Protein AF-A0A7C7PW74-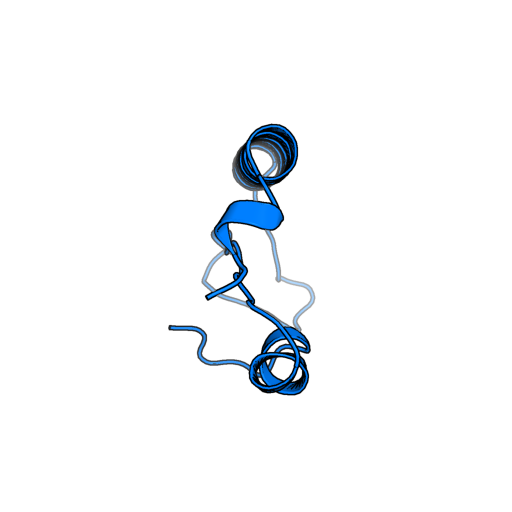F1 (afdb_monomer_lite)

Radius of gyration: 14.43 Å; chains: 1; bounding box: 31×22×36 Å

Sequence (62 aa):
PSGAGHDAMALASLCPIAMIFLRCGGGISHNPLESITGEDAEVGARVFLDFLEHLTPASLTR

Secondary structure (DSSP, 8-state):
--SS--HHHHHTTTS---------GGG--SSTT----HHHHHHHHHHHHHHHHH--GGGT--

Structure (mmCIF, N/CA/C/O backbone):
data_AF-A0A7C7PW74-F1
#
_entry.id   AF-A0A7C7PW74-F1
#
loop_
_atom_site.group_PDB
_atom_site.id
_atom_site.type_symbol
_atom_site.label_atom_id
_atom_site.label_alt_id
_atom_site.label_comp_id
_atom_site.label_asym_id
_atom_site.label_entity_id
_atom_site.label_seq_id
_atom_site.pdbx_PDB_ins_code
_atom_site.Cartn_x
_atom_site.Cartn_y
_atom_site.Cartn_z
_atom_site.occupancy
_atom_site.B_iso_or_equiv
_atom_site.auth_seq_id
_atom_site.auth_comp_id
_atom_site.auth_asym_id
_atom_site.auth_atom_id
_atom_site.pdbx_PDB_model_num
ATOM 1 N N . PRO A 1 1 ? -10.237 1.408 -6.161 1.00 81.81 1 PRO A N 1
ATOM 2 C CA . PRO A 1 1 ? -10.376 0.125 -5.427 1.00 81.81 1 PRO A CA 1
ATOM 3 C C . PRO A 1 1 ? -9.292 -0.863 -5.870 1.00 81.81 1 PRO A C 1
ATOM 5 O O . PRO A 1 1 ? -8.900 -0.813 -7.034 1.00 81.81 1 PRO A O 1
ATOM 8 N N . SER A 1 2 ? -8.798 -1.722 -4.970 1.00 91.31 2 SER A N 1
ATOM 9 C CA . SER A 1 2 ? -7.875 -2.787 -5.385 1.00 91.31 2 SER A CA 1
ATOM 10 C C . SER A 1 2 ? -8.598 -3.810 -6.263 1.00 91.31 2 SER A C 1
ATOM 12 O O . SER A 1 2 ? -9.737 -4.169 -5.971 1.00 91.31 2 SER A O 1
ATOM 14 N N . GLY A 1 3 ? -7.936 -4.252 -7.335 1.00 93.31 3 GLY A N 1
ATOM 15 C CA . GLY A 1 3 ? -8.396 -5.354 -8.185 1.00 93.31 3 GLY A CA 1
ATOM 16 C C . GLY A 1 3 ? -7.878 -6.730 -7.749 1.00 93.31 3 GLY A C 1
ATOM 17 O O . GLY A 1 3 ? -8.303 -7.731 -8.318 1.00 93.31 3 GLY A O 1
ATOM 18 N N . ALA A 1 4 ? -6.975 -6.786 -6.765 1.00 96.06 4 ALA A N 1
ATOM 19 C CA . ALA A 1 4 ? -6.367 -8.012 -6.254 1.00 96.06 4 ALA A CA 1
ATOM 20 C C . ALA A 1 4 ? -6.789 -8.289 -4.804 1.00 96.06 4 ALA A C 1
ATOM 22 O O . ALA A 1 4 ? -7.168 -7.381 -4.061 1.00 96.06 4 ALA A O 1
ATOM 23 N N . GLY A 1 5 ? -6.711 -9.561 -4.406 1.00 96.12 5 GLY A N 1
ATOM 24 C CA . GLY A 1 5 ? -6.877 -9.966 -3.013 1.00 96.12 5 GLY A CA 1
ATOM 25 C C . GLY A 1 5 ? -5.695 -9.509 -2.157 1.00 96.12 5 GLY A C 1
ATOM 26 O O . GLY A 1 5 ? -4.547 -9.673 -2.559 1.00 96.12 5 GLY A O 1
ATOM 27 N N . HIS A 1 6 ? -5.980 -8.975 -0.969 1.00 97.50 6 HIS A N 1
ATOM 28 C CA . HIS A 1 6 ? -4.981 -8.638 0.051 1.00 97.50 6 HIS A CA 1
ATOM 29 C C . HIS A 1 6 ? -5.445 -9.148 1.413 1.00 97.50 6 HIS A C 1
ATOM 31 O O . HIS A 1 6 ? -6.650 -9.190 1.668 1.00 97.50 6 HIS A O 1
ATOM 37 N N . ASP A 1 7 ? -4.514 -9.439 2.323 1.00 97.44 7 ASP A N 1
ATOM 38 C CA . ASP A 1 7 ? -4.845 -9.896 3.683 1.00 97.44 7 ASP A CA 1
ATOM 39 C C . ASP A 1 7 ? -5.755 -8.908 4.428 1.00 97.44 7 ASP A C 1
ATOM 41 O O . ASP A 1 7 ? -6.644 -9.309 5.179 1.00 97.44 7 ASP A O 1
ATOM 45 N N . ALA A 1 8 ? -5.616 -7.609 4.141 1.00 96.19 8 ALA A N 1
ATOM 46 C CA . ALA A 1 8 ? -6.491 -6.561 4.662 1.00 96.19 8 ALA A CA 1
ATOM 47 C C . ALA A 1 8 ? -7.983 -6.843 4.392 1.00 96.19 8 ALA A C 1
ATOM 49 O O . ALA A 1 8 ? -8.830 -6.523 5.220 1.00 96.19 8 ALA A O 1
ATOM 50 N N . MET A 1 9 ? -8.319 -7.484 3.268 1.00 95.19 9 MET A N 1
ATOM 51 C CA . MET A 1 9 ? -9.700 -7.854 2.945 1.00 95.19 9 MET A CA 1
ATOM 52 C C . MET A 1 9 ? -10.231 -8.955 3.867 1.00 95.19 9 MET A C 1
ATOM 54 O O . MET A 1 9 ? -11.395 -8.904 4.257 1.00 95.19 9 MET A O 1
ATOM 58 N N . ALA A 1 10 ? -9.392 -9.922 4.250 1.00 96.19 10 ALA A N 1
ATOM 59 C CA . ALA A 1 10 ? -9.767 -10.961 5.209 1.00 96.19 10 ALA A CA 1
ATOM 60 C C . ALA A 1 10 ? -9.971 -10.380 6.620 1.00 96.19 10 ALA A C 1
ATOM 62 O O . ALA A 1 10 ? -10.848 -10.822 7.361 1.00 96.19 10 ALA A O 1
ATOM 63 N N . LEU A 1 11 ? -9.199 -9.347 6.968 1.00 96.31 11 LEU A N 1
ATOM 64 C CA . LEU A 1 11 ? -9.283 -8.649 8.253 1.00 96.31 11 LEU A CA 1
ATOM 65 C C . LEU A 1 11 ? -10.389 -7.586 8.316 1.00 96.31 11 LEU A C 1
ATOM 67 O O . LEU A 1 11 ? -10.725 -7.134 9.408 1.00 96.31 11 LEU A O 1
ATOM 71 N N . ALA A 1 12 ? -10.996 -7.214 7.185 1.00 94.12 12 ALA A N 1
ATOM 72 C CA . ALA A 1 12 ? -11.918 -6.078 7.094 1.00 94.12 12 ALA A CA 1
ATOM 73 C C . ALA A 1 12 ? -13.171 -6.187 7.982 1.00 94.12 12 ALA A C 1
ATOM 75 O O . ALA A 1 12 ? -13.806 -5.176 8.272 1.00 94.12 12 ALA A O 1
ATOM 76 N N . SER A 1 13 ? -13.539 -7.398 8.411 1.00 94.12 13 SER A N 1
ATOM 77 C CA . SER A 1 13 ? -14.652 -7.623 9.346 1.00 94.12 13 SER A CA 1
ATOM 78 C C . SER A 1 13 ? -14.260 -7.518 10.825 1.00 94.12 13 SER A C 1
ATOM 80 O O . SER A 1 13 ? -15.137 -7.404 11.678 1.00 94.12 13 SER A O 1
ATOM 82 N N . LEU A 1 14 ? -12.963 -7.568 11.135 1.00 94.12 14 LEU A N 1
ATOM 83 C CA . LEU A 1 14 ? -12.436 -7.633 12.500 1.00 94.12 14 LEU A CA 1
ATOM 84 C C . LEU A 1 14 ? -11.958 -6.272 13.004 1.00 94.12 14 LEU A C 1
ATOM 86 O O . LEU A 1 14 ? -12.026 -5.997 14.200 1.00 94.12 14 LEU A O 1
ATOM 90 N N . CYS A 1 15 ? -11.456 -5.426 12.108 1.00 92.25 15 CYS A N 1
ATOM 91 C CA . CYS A 1 15 ? -10.940 -4.110 12.452 1.00 92.25 15 CYS A CA 1
ATOM 92 C C . CYS A 1 15 ? -11.024 -3.138 11.262 1.00 92.25 15 CYS A C 1
ATOM 94 O O . CYS A 1 15 ? -11.176 -3.566 10.115 1.00 92.25 15 CYS A O 1
ATOM 96 N N . PRO A 1 16 ? -10.910 -1.820 11.511 1.00 92.56 16 PRO A N 1
ATOM 97 C CA . PRO A 1 16 ? -10.728 -0.840 10.448 1.00 92.56 16 PRO A CA 1
ATOM 98 C C . PRO A 1 16 ? -9.444 -1.122 9.665 1.00 92.56 16 PRO A C 1
ATOM 100 O O . PRO A 1 16 ? -8.377 -1.299 10.250 1.00 92.56 16 PRO A O 1
ATOM 103 N N . ILE A 1 17 ? -9.554 -1.135 8.338 1.00 93.44 17 ILE A N 1
ATOM 104 C CA . ILE A 1 17 ? -8.435 -1.385 7.427 1.00 93.44 17 ILE A CA 1
ATOM 105 C C . ILE A 1 17 ? -8.284 -0.248 6.419 1.00 93.44 17 ILE A C 1
ATOM 107 O O . ILE A 1 17 ? -9.264 0.332 5.950 1.00 93.44 17 ILE A O 1
ATOM 111 N N . ALA A 1 18 ? -7.039 0.031 6.053 1.00 93.56 18 ALA A N 1
ATOM 112 C CA . ALA A 1 18 ? -6.668 0.914 4.958 1.00 93.56 18 ALA A CA 1
ATOM 113 C C . ALA A 1 18 ? -5.440 0.332 4.248 1.00 93.56 18 ALA A C 1
ATOM 115 O O . ALA A 1 18 ? -4.684 -0.443 4.832 1.00 93.56 18 ALA A O 1
ATOM 116 N N . MET A 1 19 ? -5.245 0.693 2.981 1.00 96.31 19 MET A N 1
ATOM 117 C CA . MET A 1 19 ? -4.076 0.297 2.196 1.00 96.31 19 MET A CA 1
ATOM 118 C C . MET A 1 19 ? -3.519 1.516 1.467 1.00 96.31 19 MET A C 1
ATOM 120 O O . MET A 1 19 ? -4.286 2.347 0.981 1.00 96.31 19 MET A O 1
ATOM 124 N N . ILE A 1 20 ? -2.194 1.589 1.355 1.00 96.56 20 ILE A N 1
ATOM 125 C CA . ILE A 1 20 ? -1.479 2.592 0.558 1.00 96.56 20 ILE A CA 1
ATOM 126 C C . ILE A 1 20 ? -0.924 1.884 -0.672 1.00 96.56 20 ILE A C 1
ATOM 128 O O . ILE A 1 20 ? -0.254 0.861 -0.548 1.00 96.56 20 ILE A O 1
ATOM 132 N N . PHE A 1 21 ? -1.226 2.406 -1.859 1.00 96.81 21 PHE A N 1
ATOM 133 C CA . PHE A 1 21 ? -0.755 1.854 -3.129 1.00 96.81 21 PHE A CA 1
ATOM 134 C C . PHE A 1 21 ? 0.297 2.769 -3.742 1.00 96.81 21 PHE A C 1
ATOM 136 O O . PHE A 1 21 ? 0.149 3.991 -3.722 1.00 96.81 21 PHE A O 1
ATOM 143 N N . LEU A 1 22 ? 1.327 2.162 -4.327 1.00 96.81 22 LEU A N 1
ATOM 144 C CA . LEU A 1 22 ? 2.364 2.857 -5.082 1.00 96.81 22 LEU A CA 1
ATOM 145 C C . LEU A 1 22 ? 2.185 2.622 -6.578 1.00 96.81 22 LEU A C 1
ATOM 147 O O . LEU A 1 22 ? 1.512 1.683 -7.011 1.00 96.81 22 LEU A O 1
ATOM 151 N N . ARG A 1 23 ? 2.811 3.486 -7.376 1.00 97.00 23 ARG A N 1
ATOM 152 C CA . ARG A 1 23 ? 2.923 3.272 -8.818 1.00 97.00 23 ARG A CA 1
ATOM 153 C C . ARG A 1 23 ? 3.854 2.087 -9.068 1.00 97.00 23 ARG A C 1
ATOM 155 O O . ARG A 1 23 ? 4.885 1.957 -8.418 1.00 97.00 23 ARG A O 1
ATOM 162 N N . CYS A 1 24 ? 3.497 1.254 -10.038 1.00 97.25 24 CYS A N 1
ATOM 163 C CA . CYS A 1 24 ? 4.315 0.140 -10.497 1.00 97.25 24 CYS A CA 1
ATOM 164 C C . CYS A 1 24 ? 4.588 0.292 -11.997 1.00 97.25 24 CYS A C 1
ATOM 166 O O . CYS A 1 24 ? 3.690 0.675 -12.756 1.00 97.25 24 CYS A O 1
ATOM 168 N N . GLY A 1 25 ? 5.822 0.016 -12.426 1.00 97.25 25 GLY A N 1
ATOM 169 C CA . GLY A 1 25 ? 6.249 0.127 -13.820 1.00 97.25 25 GLY A CA 1
ATOM 170 C C . GLY A 1 25 ? 5.345 -0.681 -14.752 1.00 97.25 25 GLY A C 1
ATOM 171 O O . GLY A 1 25 ? 5.276 -1.904 -14.666 1.00 97.25 25 GLY A O 1
ATOM 172 N N . GLY A 1 26 ? 4.597 0.008 -15.619 1.00 96.56 26 GLY A N 1
ATOM 173 C CA . GLY A 1 26 ? 3.647 -0.625 -16.541 1.00 96.56 26 GLY A CA 1
ATOM 174 C C . GLY A 1 26 ? 2.490 -1.385 -15.874 1.00 96.56 26 GLY A C 1
ATOM 175 O O . GLY A 1 26 ? 1.780 -2.106 -16.569 1.00 96.56 26 GLY A O 1
ATOM 176 N N . GLY A 1 27 ? 2.298 -1.258 -14.554 1.00 96.38 27 GLY A N 1
ATOM 1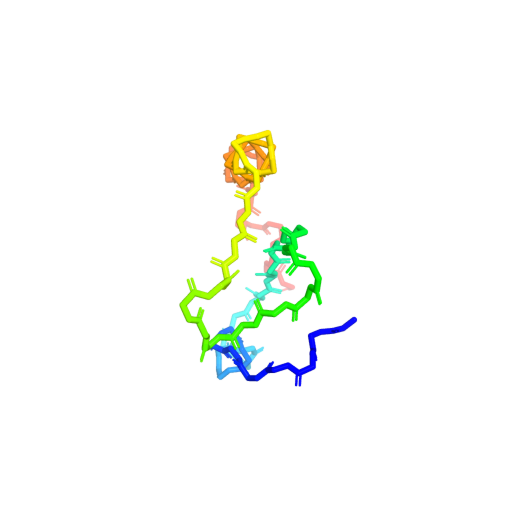77 C CA . GLY A 1 27 ? 1.307 -2.035 -13.801 1.00 96.38 27 GLY A CA 1
ATOM 178 C C . GLY A 1 27 ? 1.585 -3.543 -13.764 1.00 96.38 27 GLY A C 1
ATOM 179 O O . GLY A 1 27 ? 0.660 -4.325 -13.557 1.00 96.38 27 GLY A O 1
ATOM 180 N N . ILE A 1 28 ? 2.831 -3.958 -14.008 1.00 97.88 28 ILE A N 1
ATOM 181 C CA . ILE A 1 28 ? 3.234 -5.367 -14.054 1.00 97.88 28 ILE A CA 1
ATOM 182 C C . ILE A 1 28 ? 3.452 -5.883 -12.630 1.00 97.88 28 ILE A C 1
ATOM 184 O O . ILE A 1 28 ? 4.231 -5.302 -11.888 1.00 97.88 28 ILE A O 1
ATOM 188 N N . SER A 1 29 ? 2.837 -7.010 -12.274 1.00 96.88 29 SER A N 1
ATOM 189 C CA . SER A 1 29 ? 3.069 -7.690 -10.994 1.00 96.88 29 SER A CA 1
ATOM 190 C C . SER A 1 29 ? 3.167 -9.212 -11.173 1.00 96.88 29 SER A C 1
ATOM 192 O O . SER A 1 29 ? 2.776 -9.732 -12.223 1.00 96.88 29 SER A O 1
ATOM 194 N N . HIS A 1 30 ? 3.722 -9.928 -10.187 1.00 97.31 30 HIS A N 1
ATOM 195 C CA . HIS A 1 30 ? 4.028 -11.368 -10.239 1.00 97.31 30 HIS A CA 1
ATOM 196 C C . HIS A 1 30 ? 4.934 -11.752 -11.419 1.00 97.31 30 HIS A C 1
ATOM 198 O O . HIS A 1 30 ? 4.808 -12.820 -12.025 1.00 97.31 30 HIS A O 1
ATOM 204 N N . ASN A 1 31 ? 5.858 -10.862 -11.766 1.00 98.06 31 ASN A N 1
ATOM 205 C CA . ASN A 1 31 ? 6.751 -11.013 -12.904 1.00 98.06 31 ASN A CA 1
ATOM 206 C C . ASN A 1 31 ? 8.131 -10.430 -12.556 1.00 98.06 31 ASN A C 1
ATOM 208 O O . ASN A 1 31 ? 8.179 -9.411 -11.878 1.00 98.06 31 ASN A O 1
ATOM 212 N N . PRO A 1 32 ? 9.253 -10.991 -13.047 1.00 98.12 32 PRO A N 1
ATOM 213 C CA . PRO A 1 32 ? 10.586 -10.425 -12.808 1.00 98.12 32 PRO A CA 1
ATOM 214 C C . PRO A 1 32 ? 10.789 -8.972 -13.272 1.00 98.12 32 PRO A C 1
ATOM 216 O O . PRO A 1 32 ? 11.746 -8.334 -12.850 1.00 98.12 32 PRO A O 1
ATOM 219 N N . LEU A 1 33 ? 9.925 -8.459 -14.155 1.00 98.06 33 LEU A N 1
ATOM 220 C CA . LEU A 1 33 ? 9.925 -7.062 -14.605 1.00 98.06 33 LEU A CA 1
ATOM 221 C C . LEU A 1 33 ? 9.128 -6.118 -13.685 1.00 98.06 33 LEU A C 1
ATOM 223 O O . LEU A 1 33 ? 9.106 -4.909 -13.927 1.00 98.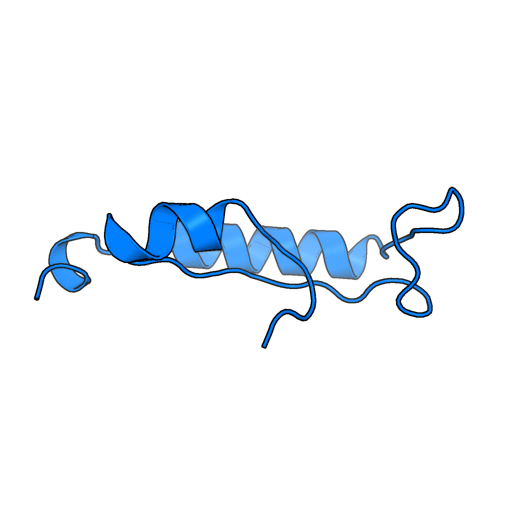06 33 LEU A O 1
ATOM 227 N N . GLU A 1 34 ? 8.464 -6.649 -12.656 1.00 98.38 34 GLU A N 1
ATOM 228 C CA . GLU A 1 34 ? 7.805 -5.853 -11.621 1.00 98.38 34 GLU A CA 1
ATOM 229 C C . GLU A 1 34 ? 8.814 -4.899 -10.981 1.00 98.38 34 GLU A C 1
ATOM 231 O O . GLU A 1 34 ? 9.912 -5.286 -10.577 1.00 98.38 34 GLU A O 1
ATOM 236 N N . SER A 1 35 ? 8.460 -3.618 -10.938 1.00 98.19 35 SER A N 1
ATOM 237 C CA . SER A 1 35 ? 9.381 -2.573 -1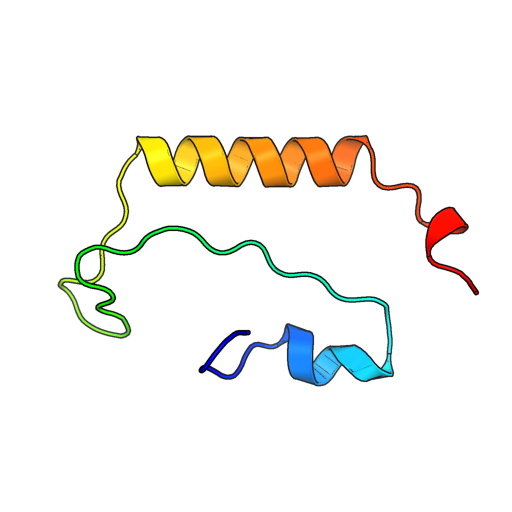0.507 1.00 98.19 35 SER A CA 1
ATOM 238 C C . SER A 1 35 ? 8.653 -1.368 -9.932 1.00 98.19 35 SER A C 1
ATOM 240 O O . SER A 1 35 ? 7.525 -1.042 -10.313 1.00 98.19 35 SER A O 1
ATOM 242 N N . ILE A 1 36 ? 9.344 -0.684 -9.024 1.00 98.31 36 ILE A N 1
ATOM 243 C CA . ILE A 1 36 ? 8.983 0.630 -8.492 1.00 98.31 36 ILE A CA 1
ATOM 244 C C . ILE A 1 36 ? 10.210 1.539 -8.574 1.00 98.31 36 ILE A C 1
ATOM 246 O O . ILE A 1 36 ? 11.346 1.058 -8.621 1.00 98.31 36 ILE A O 1
ATOM 250 N N . THR A 1 37 ? 10.000 2.854 -8.586 1.00 98.31 37 THR A N 1
ATOM 251 C CA . THR A 1 37 ? 11.110 3.810 -8.492 1.00 98.31 37 THR A CA 1
ATOM 252 C C . THR A 1 37 ? 11.525 4.021 -7.035 1.00 98.31 37 THR A C 1
ATOM 254 O O . THR A 1 37 ? 10.736 3.804 -6.113 1.00 98.31 37 THR A O 1
ATOM 257 N N . GLY A 1 38 ? 12.761 4.480 -6.812 1.00 98.44 38 GLY A N 1
ATOM 258 C CA . GLY A 1 38 ? 13.207 4.873 -5.470 1.00 98.44 38 GLY A CA 1
ATOM 259 C C . GLY A 1 38 ? 12.378 6.024 -4.889 1.00 98.44 38 GLY A C 1
ATOM 260 O O . GLY A 1 38 ? 12.080 6.021 -3.701 1.00 98.44 38 GLY A O 1
ATOM 261 N N . GLU A 1 39 ? 11.938 6.958 -5.736 1.00 98.44 39 GLU A N 1
ATOM 262 C CA . GLU A 1 39 ? 11.067 8.070 -5.341 1.00 98.44 39 GLU A CA 1
ATOM 263 C C . GLU A 1 39 ? 9.691 7.575 -4.871 1.00 98.44 39 GLU A C 1
ATOM 265 O O . GLU A 1 39 ? 9.212 7.996 -3.820 1.00 98.44 39 GLU A O 1
ATOM 270 N N . ASP A 1 40 ? 9.073 6.638 -5.601 1.00 98.38 40 ASP A N 1
ATOM 271 C CA . ASP A 1 40 ? 7.804 6.027 -5.187 1.00 98.38 40 ASP A CA 1
ATOM 272 C C . ASP A 1 40 ? 7.937 5.303 -3.846 1.00 98.38 40 ASP A C 1
ATOM 274 O O . ASP A 1 40 ? 7.060 5.428 -2.988 1.00 98.38 40 ASP A O 1
ATOM 278 N N . ALA A 1 41 ? 9.042 4.578 -3.647 1.00 98.19 41 ALA A N 1
ATOM 279 C CA . ALA A 1 41 ? 9.321 3.892 -2.391 1.00 98.19 41 ALA A CA 1
ATOM 280 C C . ALA A 1 41 ? 9.482 4.882 -1.224 1.00 98.19 41 ALA A C 1
ATOM 282 O O . ALA A 1 41 ? 8.896 4.677 -0.160 1.00 98.19 41 ALA A O 1
ATOM 283 N N . GLU A 1 42 ? 10.230 5.973 -1.422 1.00 98.56 42 GLU A N 1
ATOM 284 C CA . GLU A 1 42 ? 10.442 7.007 -0.404 1.00 98.56 42 GLU A CA 1
ATOM 285 C C . GLU A 1 42 ? 9.132 7.714 -0.033 1.00 98.56 42 GLU A C 1
ATOM 287 O O . GLU A 1 42 ? 8.809 7.856 1.148 1.00 98.56 42 GLU A O 1
ATOM 292 N N . VAL A 1 43 ? 8.347 8.123 -1.035 1.00 98.38 43 VAL A N 1
ATOM 293 C CA . VAL A 1 43 ? 7.040 8.756 -0.819 1.00 98.38 43 VAL A CA 1
ATOM 294 C C . VAL A 1 43 ? 6.107 7.803 -0.074 1.00 98.38 43 VAL A C 1
ATOM 296 O O . VAL A 1 43 ? 5.472 8.214 0.896 1.00 98.38 43 VAL A O 1
ATOM 299 N N . GLY A 1 44 ? 6.061 6.531 -0.477 1.00 98.19 44 GLY A N 1
ATOM 300 C CA . GLY A 1 44 ? 5.264 5.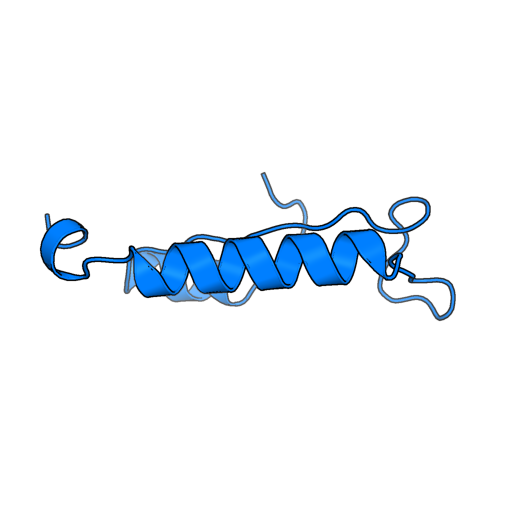502 0.186 1.00 98.19 44 GLY A CA 1
ATOM 301 C C . GLY A 1 44 ? 5.626 5.321 1.655 1.00 98.19 44 GLY A C 1
ATOM 302 O O . GLY A 1 44 ? 4.747 5.339 2.517 1.00 98.19 44 GLY A O 1
ATOM 303 N N . ALA A 1 45 ? 6.923 5.205 1.944 1.00 98.25 45 ALA A N 1
ATOM 304 C CA . ALA A 1 45 ? 7.425 5.070 3.306 1.00 98.25 45 ALA A CA 1
ATOM 305 C C . ALA A 1 45 ? 7.106 6.306 4.159 1.00 98.25 45 ALA A C 1
ATOM 307 O O . ALA A 1 45 ? 6.655 6.162 5.294 1.00 98.25 45 ALA A O 1
ATOM 308 N N . ARG A 1 46 ? 7.276 7.514 3.605 1.00 98.56 46 ARG A N 1
ATOM 309 C CA . ARG A 1 46 ? 6.965 8.769 4.303 1.00 98.56 46 ARG A CA 1
ATOM 310 C C . ARG A 1 46 ? 5.480 8.893 4.631 1.00 98.56 46 ARG A C 1
ATOM 312 O O . ARG A 1 46 ? 5.153 9.246 5.755 1.00 98.56 46 ARG A O 1
ATOM 319 N N . VAL A 1 47 ? 4.590 8.575 3.689 1.00 98.38 47 VAL A N 1
ATOM 320 C CA . VAL A 1 47 ? 3.136 8.601 3.934 1.00 98.38 47 VAL A CA 1
ATOM 321 C C . VAL A 1 47 ? 2.736 7.551 4.968 1.00 98.38 47 VAL A C 1
ATOM 323 O O . VAL A 1 47 ? 1.899 7.823 5.822 1.00 98.38 47 VAL A O 1
ATOM 326 N N . PHE A 1 48 ? 3.332 6.357 4.919 1.00 98.00 48 PHE A N 1
ATOM 327 C CA . PHE A 1 48 ? 3.048 5.322 5.909 1.00 98.00 48 PHE A CA 1
ATOM 328 C C . PHE A 1 48 ? 3.507 5.729 7.314 1.00 98.00 48 PHE A C 1
ATOM 330 O O . PHE A 1 48 ? 2.753 5.553 8.269 1.00 98.00 48 PHE A O 1
ATOM 337 N N . LEU A 1 49 ? 4.702 6.313 7.439 1.00 98.31 49 LEU A N 1
ATOM 338 C CA . LEU A 1 49 ? 5.199 6.840 8.709 1.00 98.31 49 LEU A CA 1
ATOM 339 C C . LEU A 1 49 ? 4.301 7.963 9.239 1.00 98.31 49 LEU A C 1
ATOM 341 O O . LEU A 1 49 ? 3.846 7.878 10.374 1.00 98.31 49 LEU A O 1
ATOM 345 N N . ASP A 1 50 ? 3.988 8.953 8.401 1.00 98.06 50 ASP A N 1
ATOM 346 C CA . ASP A 1 50 ? 3.114 10.074 8.761 1.00 98.06 50 ASP A CA 1
ATOM 347 C C . ASP A 1 50 ? 1.733 9.587 9.223 1.00 98.06 50 ASP A C 1
ATOM 349 O O . ASP A 1 50 ? 1.224 10.034 10.251 1.00 98.06 50 ASP A O 1
ATOM 353 N N . PHE A 1 51 ? 1.161 8.595 8.533 1.00 96.06 51 PHE A N 1
ATOM 354 C CA . PHE A 1 51 ? -0.084 7.964 8.958 1.00 96.06 51 PHE A CA 1
ATOM 355 C C . PHE A 1 51 ? 0.040 7.349 10.353 1.00 96.06 51 PHE A C 1
ATOM 357 O O . PHE A 1 51 ? -0.836 7.576 11.178 1.00 96.06 51 PHE A O 1
ATOM 364 N N . LEU A 1 52 ? 1.104 6.592 10.637 1.00 94.94 52 LEU A N 1
ATOM 365 C CA . LEU A 1 52 ? 1.302 5.964 11.947 1.00 94.94 52 LEU A CA 1
ATOM 366 C C . LEU A 1 52 ? 1.528 6.986 13.068 1.00 94.94 52 LEU A C 1
ATOM 368 O O . LEU A 1 52 ? 1.016 6.789 14.168 1.00 94.94 52 LEU A O 1
ATOM 372 N N . GLU A 1 53 ? 2.259 8.068 12.797 1.00 97.12 53 GLU A N 1
ATOM 373 C CA . GLU A 1 53 ? 2.521 9.143 13.763 1.00 97.12 53 GLU A CA 1
ATOM 374 C C . GLU 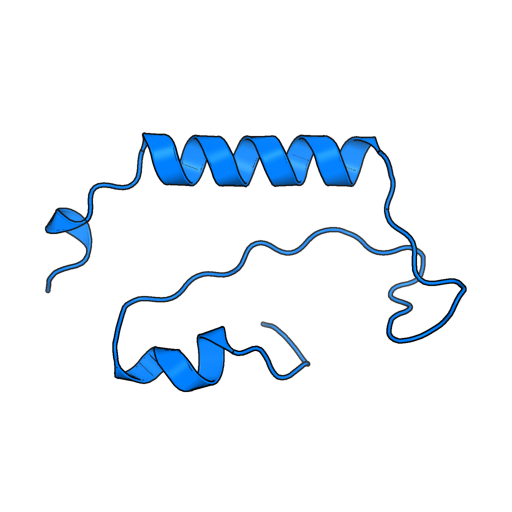A 1 53 ? 1.249 9.920 14.132 1.00 97.12 53 GLU A C 1
ATOM 376 O O . GLU A 1 53 ? 1.094 10.353 15.275 1.00 97.12 53 GLU A O 1
ATOM 381 N N . HIS A 1 54 ? 0.316 10.053 13.187 1.00 95.44 54 HIS A N 1
ATOM 382 C CA . HIS A 1 54 ? -0.942 10.778 13.380 1.00 95.44 54 HIS A CA 1
ATOM 383 C C . HIS A 1 54 ? -2.148 9.862 13.641 1.00 95.44 54 HIS A C 1
ATOM 385 O O . HIS A 1 54 ? -3.250 10.346 13.929 1.00 95.44 54 HIS A O 1
ATOM 391 N N . LEU A 1 55 ? -1.968 8.538 13.576 1.00 94.06 55 LEU A N 1
ATOM 392 C CA . LEU A 1 55 ? -3.022 7.578 13.864 1.00 94.06 55 LEU A CA 1
ATOM 393 C C . LEU A 1 55 ? -3.368 7.634 15.349 1.00 94.06 55 LEU A C 1
ATOM 395 O O . LEU A 1 55 ? -2.586 7.254 16.215 1.00 94.06 55 LEU A O 1
ATOM 399 N N . THR A 1 56 ? -4.598 8.038 15.648 1.00 93.50 56 THR A N 1
ATOM 400 C CA . THR A 1 56 ? -5.174 7.946 16.992 1.00 93.50 56 THR A CA 1
ATOM 401 C C . THR A 1 56 ? -6.157 6.780 17.026 1.00 93.50 56 THR A C 1
ATOM 403 O O . THR A 1 56 ? -7.276 6.928 16.539 1.00 93.50 56 THR A O 1
ATOM 406 N N . PRO A 1 57 ? -5.808 5.614 17.607 1.00 86.19 57 PRO A N 1
ATOM 407 C CA . PRO A 1 57 ? -6.682 4.437 17.583 1.00 86.19 57 PRO A CA 1
ATOM 408 C C . PRO A 1 57 ? -8.061 4.675 18.208 1.00 86.19 57 PRO A C 1
ATOM 410 O O . PRO A 1 57 ? -9.050 4.117 17.747 1.00 86.19 57 PRO A O 1
ATOM 413 N N . ALA A 1 58 ? -8.152 5.562 19.204 1.00 85.44 58 ALA A N 1
ATOM 414 C CA . ALA A 1 58 ? -9.421 5.963 19.814 1.00 85.44 58 ALA A CA 1
ATOM 415 C C . ALA A 1 58 ? -10.387 6.659 18.830 1.00 85.44 58 ALA A C 1
ATOM 417 O O . ALA A 1 58 ? -11.592 6.661 19.059 1.00 85.44 58 ALA A O 1
ATOM 418 N N . SER A 1 59 ? -9.882 7.221 17.725 1.00 80.75 59 SER A N 1
ATOM 419 C CA . SER A 1 59 ? -10.715 7.783 16.650 1.00 80.75 59 SER A CA 1
ATOM 420 C C . SER A 1 59 ? -11.364 6.714 15.762 1.00 80.75 59 SER A C 1
ATOM 422 O O . SER A 1 59 ? -12.281 7.017 15.003 1.00 80.75 59 SER A O 1
ATOM 424 N N . LEU A 1 60 ? -10.889 5.465 15.846 1.00 83.81 60 LEU A N 1
ATOM 425 C CA . LEU A 1 60 ? -11.335 4.351 15.010 1.00 83.81 60 LEU A CA 1
ATOM 426 C C . LEU A 1 60 ? -12.440 3.512 15.664 1.00 83.81 60 LEU A C 1
ATOM 428 O O . LEU A 1 60 ? -13.127 2.752 14.980 1.00 83.81 60 LEU A O 1
ATOM 432 N N . THR A 1 61 ? -12.617 3.637 16.979 1.00 71.56 61 THR A N 1
ATOM 433 C CA . THR A 1 61 ? -13.770 3.095 17.702 1.00 71.56 61 THR A CA 1
ATOM 434 C C . THR A 1 61 ? -15.015 3.908 17.357 1.00 71.56 61 THR A C 1
ATOM 436 O O . THR A 1 61 ? -15.065 5.104 17.639 1.00 71.56 61 THR A O 1
ATOM 439 N N . ARG A 1 62 ? -16.001 3.259 16.724 1.00 59.84 62 ARG A N 1
ATOM 440 C CA . ARG A 1 62 ? -17.376 3.772 16.661 1.00 59.84 62 ARG A CA 1
ATOM 441 C C . ARG A 1 62 ? -18.036 3.716 18.030 1.00 59.84 62 ARG A C 1
ATOM 443 O O . ARG A 1 62 ? -17.769 2.732 18.754 1.00 59.84 62 ARG A O 1
#

Foldseek 3Di:
DDPDDDVQVVCVVPFDDDDDDFDWDVPDPPDPNTDDDPVRVVVSVVVVVVCVVPDDVVVRDD

pLDDT: mean 94.5, std 6.68, range [59.84, 98.56]